Protein AF-A0A7K4YD44-F1 (afdb_monomer)

Organism: Bucorvus abyssinicus (NCBI:txid153643)

Structure (mmCIF, N/CA/C/O backbone):
data_AF-A0A7K4YD44-F1
#
_entry.id   AF-A0A7K4YD44-F1
#
loop_
_atom_site.group_PDB
_atom_site.id
_atom_site.type_symbol
_atom_site.label_atom_id
_atom_site.label_alt_id
_atom_site.label_comp_id
_atom_site.label_asym_id
_atom_site.label_entity_id
_atom_site.label_seq_id
_atom_site.pdbx_PDB_ins_code
_atom_site.Cartn_x
_atom_site.Cartn_y
_atom_site.Cartn_z
_atom_site.occupancy
_atom_site.B_iso_or_equiv
_atom_site.auth_seq_id
_atom_site.auth_comp_id
_atom_site.auth_asym_id
_atom_site.auth_atom_id
_atom_site.pdbx_PDB_model_num
ATOM 1 N N . MET A 1 1 ? 9.379 -1.903 3.115 1.00 75.81 1 MET A N 1
ATOM 2 C CA . MET A 1 1 ? 8.753 -0.794 2.365 1.00 75.81 1 MET A CA 1
ATOM 3 C C . MET A 1 1 ? 9.780 0.288 2.045 1.00 75.81 1 MET A C 1
ATOM 5 O O . MET A 1 1 ? 10.012 0.547 0.876 1.00 75.81 1 MET A O 1
ATOM 9 N N . GLU A 1 2 ? 10.488 0.814 3.050 1.00 78.75 2 GLU A N 1
ATOM 10 C CA . GLU A 1 2 ? 11.536 1.843 2.884 1.00 78.75 2 GLU A CA 1
ATOM 11 C C . GLU A 1 2 ? 12.629 1.476 1.873 1.00 78.75 2 GLU A C 1
ATOM 13 O O . GLU A 1 2 ? 12.929 2.268 0.991 1.00 78.75 2 GLU A O 1
ATOM 18 N N . GLN A 1 3 ? 13.153 0.248 1.920 1.00 84.88 3 GLN A N 1
ATOM 19 C CA . GLN A 1 3 ? 14.161 -0.217 0.956 1.00 84.88 3 GLN A CA 1
ATOM 20 C C . GLN A 1 3 ? 13.671 -0.163 -0.500 1.00 84.88 3 GLN A C 1
ATOM 22 O O . GLN A 1 3 ? 14.431 0.202 -1.393 1.00 84.88 3 GLN A O 1
ATOM 27 N N . TYR A 1 4 ? 12.396 -0.488 -0.736 1.00 82.88 4 TYR A N 1
ATOM 28 C CA . TYR A 1 4 ? 11.785 -0.404 -2.062 1.00 82.88 4 TYR A CA 1
ATOM 29 C C . TYR A 1 4 ? 11.634 1.055 -2.515 1.00 82.88 4 TYR A C 1
ATOM 31 O O . TYR A 1 4 ? 11.948 1.371 -3.663 1.00 82.88 4 TYR A O 1
ATOM 39 N N . PHE A 1 5 ? 11.244 1.963 -1.616 1.00 82.12 5 PHE A N 1
ATOM 40 C CA . PHE A 1 5 ? 11.187 3.393 -1.928 1.00 82.12 5 PHE A CA 1
ATOM 41 C C . PHE A 1 5 ? 12.562 3.975 -2.235 1.00 82.12 5 PHE A C 1
ATOM 43 O O . PHE A 1 5 ? 12.708 4.661 -3.241 1.00 82.12 5 PHE A O 1
ATOM 50 N N . SER A 1 6 ? 13.580 3.656 -1.432 1.00 87.19 6 SER A N 1
ATOM 51 C CA . SER A 1 6 ? 14.952 4.101 -1.684 1.00 87.19 6 SER A CA 1
ATOM 52 C C . SER A 1 6 ? 15.481 3.577 -3.020 1.00 87.19 6 SER A C 1
ATOM 54 O O . SER A 1 6 ? 16.088 4.335 -3.773 1.00 87.19 6 SER A O 1
ATOM 56 N N . ALA A 1 7 ? 15.215 2.310 -3.351 1.00 88.25 7 ALA A N 1
ATOM 57 C CA . ALA A 1 7 ? 15.608 1.727 -4.631 1.00 88.25 7 ALA A CA 1
ATOM 58 C C . ALA A 1 7 ? 14.882 2.385 -5.818 1.00 88.25 7 ALA A C 1
ATOM 60 O O . ALA A 1 7 ? 15.519 2.737 -6.808 1.00 88.25 7 ALA A O 1
ATOM 61 N N . THR A 1 8 ? 13.572 2.618 -5.702 1.00 86.00 8 THR A N 1
ATOM 62 C CA . THR A 1 8 ? 12.768 3.247 -6.764 1.00 86.00 8 THR A CA 1
ATOM 63 C C . THR A 1 8 ? 13.131 4.722 -6.945 1.00 86.00 8 THR A C 1
ATOM 65 O O . THR A 1 8 ? 13.241 5.200 -8.068 1.00 86.00 8 THR A O 1
ATOM 68 N N . GLN A 1 9 ? 13.386 5.450 -5.855 1.00 86.69 9 GLN A N 1
ATOM 69 C CA . GLN A 1 9 ? 13.860 6.834 -5.902 1.00 86.69 9 GLN A CA 1
ATOM 70 C C . GLN A 1 9 ? 15.245 6.933 -6.548 1.00 86.69 9 GLN A C 1
ATOM 72 O O . GLN A 1 9 ? 15.470 7.811 -7.377 1.00 86.69 9 GLN A O 1
ATOM 77 N N . LYS A 1 10 ? 16.164 6.026 -6.203 1.00 91.19 10 LYS A N 1
ATOM 78 C CA . LYS A 1 10 ? 17.483 5.958 -6.839 1.00 91.19 10 LYS A CA 1
ATOM 79 C C . LYS A 1 10 ? 17.361 5.663 -8.337 1.00 91.19 10 LYS A C 1
ATOM 81 O O . LYS A 1 10 ? 17.968 6.357 -9.143 1.00 91.19 10 LYS A O 1
ATOM 86 N N . MET A 1 11 ? 16.513 4.705 -8.711 1.00 92.06 11 MET A N 1
ATOM 87 C CA . MET A 1 11 ? 16.196 4.407 -10.111 1.00 92.06 11 MET A CA 1
ATOM 88 C C . MET A 1 11 ? 15.659 5.645 -10.848 1.00 92.06 11 MET A C 1
ATOM 90 O O . MET A 1 11 ? 16.109 5.940 -11.947 1.00 92.06 11 MET A O 1
ATOM 94 N N . GLU A 1 12 ? 14.729 6.401 -10.258 1.00 86.44 12 GLU A N 1
ATOM 95 C CA . GLU A 1 12 ? 14.196 7.637 -10.854 1.00 86.44 12 GLU A CA 1
ATOM 96 C C . GLU A 1 12 ? 15.260 8.732 -11.035 1.00 86.44 12 GLU A C 1
ATOM 98 O O . GLU A 1 12 ? 15.173 9.500 -11.989 1.00 86.44 12 GLU A O 1
ATOM 103 N N . GLN A 1 13 ? 16.249 8.808 -10.140 1.00 89.19 13 GLN A N 1
ATOM 104 C CA . GLN A 1 13 ? 17.356 9.769 -10.227 1.00 89.19 13 GLN A CA 1
ATOM 105 C C . GLN A 1 13 ? 18.404 9.373 -11.273 1.00 89.19 13 GLN A C 1
ATOM 107 O O . GLN A 1 13 ? 18.997 10.243 -11.905 1.00 89.19 13 GLN A O 1
ATOM 112 N N . GLU A 1 14 ? 18.649 8.076 -11.450 1.00 91.56 14 GLU A N 1
ATOM 113 C CA . GLU A 1 14 ? 19.629 7.567 -12.415 1.00 91.56 14 GLU A CA 1
ATOM 114 C C . GLU A 1 14 ? 19.051 7.492 -13.838 1.00 91.56 14 GLU A C 1
ATOM 116 O O . GLU A 1 14 ? 19.738 7.802 -14.815 1.00 91.56 14 GLU A O 1
ATOM 121 N N . VAL A 1 15 ? 17.771 7.134 -13.979 1.00 91.00 15 VAL A N 1
ATOM 122 C CA . VAL A 1 15 ? 17.086 7.022 -15.275 1.00 91.00 15 VAL A CA 1
ATOM 123 C C . VAL A 1 15 ? 16.577 8.396 -15.724 1.00 91.00 15 VAL A C 1
ATOM 125 O O . VAL A 1 15 ? 15.390 8.710 -15.659 1.00 91.00 15 VAL A O 1
ATOM 128 N N . MET A 1 16 ? 17.497 9.218 -16.229 1.00 88.88 16 MET A N 1
ATOM 129 C CA . MET A 1 16 ? 17.204 10.575 -16.716 1.00 88.88 16 MET A CA 1
ATOM 130 C C . MET A 1 16 ? 16.413 10.599 -18.035 1.00 88.88 16 MET A C 1
ATOM 132 O O . MET A 1 16 ? 15.698 11.559 -18.315 1.00 88.88 16 MET A O 1
ATOM 136 N N . PHE A 1 17 ? 16.516 9.539 -18.845 1.00 91.25 17 PHE A N 1
ATOM 137 C CA . PHE A 1 17 ? 15.827 9.413 -20.134 1.00 91.25 17 PHE A CA 1
ATOM 138 C C . PHE A 1 17 ? 15.184 8.024 -20.271 1.00 91.25 17 PHE A C 1
ATOM 140 O O . PHE A 1 17 ? 15.752 7.142 -20.919 1.00 91.25 17 PHE A O 1
ATOM 147 N N . PRO A 1 18 ? 13.988 7.809 -19.690 1.00 86.56 18 PRO A N 1
ATOM 148 C CA . PRO A 1 18 ? 13.324 6.503 -19.689 1.00 86.56 18 PRO A CA 1
ATOM 149 C C . PRO A 1 18 ? 13.058 5.935 -21.088 1.00 86.56 18 PRO A C 1
ATOM 151 O O . PRO A 1 18 ? 13.034 4.724 -21.264 1.00 86.56 18 PRO A O 1
ATOM 154 N N . SER A 1 19 ? 12.909 6.789 -22.105 1.00 87.69 19 SER A N 1
ATOM 155 C CA . SER A 1 19 ? 12.707 6.367 -23.496 1.00 87.69 19 SER A CA 1
ATOM 156 C C . SER A 1 19 ? 13.862 5.539 -24.063 1.00 87.69 19 SER A C 1
ATOM 158 O O . SER A 1 19 ? 13.645 4.787 -25.006 1.00 87.69 19 SER A O 1
ATOM 160 N N . LEU A 1 20 ? 15.072 5.657 -23.501 1.00 90.62 20 LEU A N 1
ATOM 161 C CA . LEU A 1 20 ? 16.229 4.848 -23.901 1.00 90.62 20 LEU A CA 1
ATOM 162 C C . LEU A 1 20 ? 16.103 3.382 -23.480 1.00 90.62 20 LEU A C 1
ATOM 164 O O . LEU A 1 20 ? 16.809 2.537 -24.015 1.00 90.62 20 LEU A O 1
ATOM 168 N N . LEU A 1 21 ? 15.215 3.082 -22.532 1.00 87.56 21 LEU A N 1
ATOM 169 C CA . LEU A 1 21 ? 14.946 1.722 -22.072 1.00 87.56 21 LEU A CA 1
ATOM 170 C C . LEU A 1 21 ? 13.975 0.974 -23.000 1.00 87.56 21 LEU A C 1
ATOM 172 O O . LEU A 1 21 ? 13.778 -0.229 -22.841 1.00 87.56 21 LEU A O 1
ATOM 176 N N . ARG A 1 22 ? 13.361 1.676 -23.963 1.00 86.31 22 ARG A N 1
ATOM 177 C CA . ARG A 1 22 ? 12.375 1.100 -24.877 1.00 86.31 22 ARG A CA 1
ATOM 178 C C . ARG A 1 22 ? 13.053 0.151 -25.861 1.00 86.31 22 ARG A C 1
ATOM 180 O O . ARG A 1 22 ? 14.012 0.533 -26.528 1.00 86.31 22 ARG A O 1
ATOM 187 N N . GLY A 1 23 ? 12.553 -1.077 -25.954 1.00 80.88 23 GLY A N 1
ATOM 188 C CA . GLY A 1 23 ? 13.166 -2.145 -26.749 1.00 80.88 23 GLY A CA 1
ATOM 189 C C . GLY A 1 23 ? 14.513 -2.661 -26.220 1.00 80.88 23 GLY A C 1
ATOM 190 O O . GLY A 1 23 ? 15.175 -3.429 -26.918 1.00 80.88 23 GLY A O 1
ATOM 191 N N . VAL A 1 24 ? 14.934 -2.257 -25.013 1.00 82.94 24 VAL A N 1
ATOM 192 C CA . VAL A 1 24 ? 16.093 -2.838 -24.320 1.00 82.94 24 VAL A CA 1
ATOM 193 C C . VAL A 1 24 ? 15.590 -3.948 -23.413 1.00 82.94 24 VAL A C 1
ATOM 195 O O . VAL A 1 24 ? 14.731 -3.712 -22.568 1.00 82.94 24 VAL A O 1
ATOM 198 N N . PHE A 1 25 ? 16.134 -5.149 -23.570 1.00 81.00 25 PH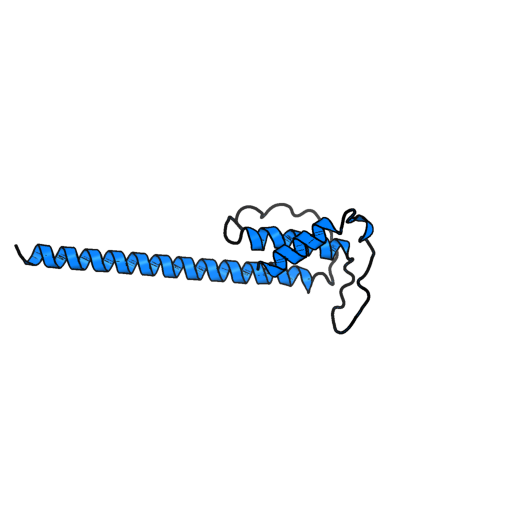E A N 1
ATOM 199 C CA . PHE A 1 25 ? 15.732 -6.313 -22.785 1.00 81.00 25 PHE A CA 1
ATOM 200 C C . PHE A 1 25 ? 16.753 -6.599 -21.680 1.00 81.00 25 PHE A C 1
ATOM 202 O O . PHE A 1 25 ? 17.953 -6.390 -21.892 1.00 81.00 25 PHE A O 1
ATOM 209 N N . PRO A 1 26 ? 16.309 -7.058 -20.497 1.00 73.69 26 PRO A N 1
ATOM 210 C CA . PRO A 1 26 ? 17.210 -7.383 -19.400 1.00 73.69 26 PRO A CA 1
ATOM 211 C C . PRO A 1 26 ? 18.219 -8.458 -19.822 1.00 73.69 26 PRO A C 1
ATOM 213 O O . PRO A 1 26 ? 17.859 -9.481 -20.409 1.00 73.69 26 PRO A O 1
ATOM 216 N N . GLN A 1 27 ? 19.498 -8.221 -19.520 1.00 63.81 27 GLN A N 1
ATOM 217 C CA . GLN A 1 27 ? 20.557 -9.196 -19.756 1.00 63.81 27 GLN A CA 1
ATOM 218 C C . GLN A 1 27 ? 20.323 -10.375 -18.806 1.00 63.81 27 GLN A C 1
ATOM 220 O O . GLN A 1 27 ? 20.348 -10.223 -17.589 1.00 63.81 27 GLN A O 1
ATOM 225 N N . GLN A 1 28 ? 19.978 -11.521 -19.383 1.00 60.00 28 GLN A N 1
ATOM 226 C CA . GLN A 1 28 ? 19.434 -12.676 -18.681 1.00 60.00 28 GLN A CA 1
ATOM 227 C C . GLN A 1 28 ? 20.490 -13.302 -17.750 1.00 60.00 28 GLN A C 1
ATOM 229 O O . GLN A 1 28 ? 21.300 -14.119 -18.180 1.0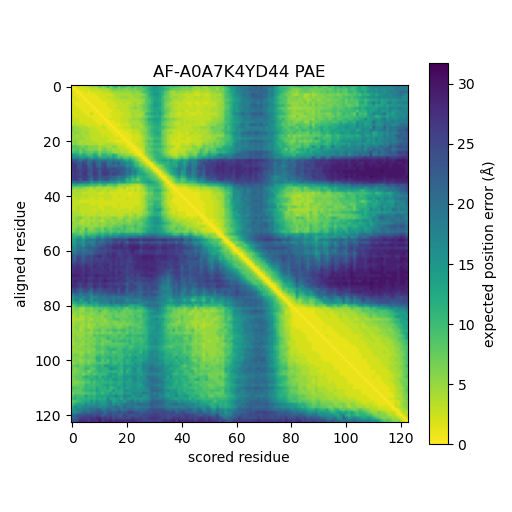0 60.00 28 GLN A O 1
ATOM 234 N N . GLU A 1 29 ? 20.485 -12.924 -16.472 1.00 45.41 29 GLU A N 1
ATOM 235 C CA . GLU A 1 29 ? 21.246 -13.591 -15.413 1.00 45.41 29 GLU A CA 1
ATOM 236 C C . GLU A 1 29 ? 20.282 -14.396 -14.533 1.00 45.41 29 GLU A C 1
ATOM 238 O O . GLU A 1 29 ? 19.620 -13.855 -13.655 1.00 45.41 29 GLU A O 1
ATOM 243 N N . GLY A 1 30 ? 20.208 -15.703 -14.807 1.00 45.66 30 GLY A N 1
ATOM 244 C CA . GLY A 1 30 ? 19.766 -16.720 -13.850 1.00 45.66 30 GLY A CA 1
ATOM 245 C C . GLY A 1 30 ? 18.263 -16.814 -13.565 1.00 45.66 30 GLY A C 1
ATOM 246 O O . GLY A 1 30 ? 17.749 -16.156 -12.674 1.00 45.66 30 GLY A O 1
ATOM 247 N N . GLU A 1 31 ? 17.630 -17.778 -14.239 1.00 39.50 31 GLU A N 1
ATOM 248 C CA . GLU A 1 31 ? 16.401 -18.483 -13.834 1.00 39.50 31 GLU A CA 1
ATOM 249 C C . GLU A 1 31 ? 15.048 -17.747 -13.973 1.00 39.50 31 GLU A C 1
ATOM 251 O O . GLU A 1 31 ? 14.624 -16.938 -13.158 1.00 39.50 31 GLU A O 1
ATOM 256 N N . ALA A 1 32 ? 14.328 -18.176 -15.018 1.00 47.72 32 ALA A N 1
ATOM 257 C CA . ALA A 1 32 ? 12.873 -18.155 -15.180 1.00 47.72 32 ALA A CA 1
ATOM 258 C C . ALA A 1 32 ? 12.152 -16.803 -15.022 1.00 47.72 32 ALA A C 1
ATOM 260 O O . ALA A 1 32 ? 11.359 -16.601 -14.108 1.00 47.72 32 ALA A O 1
ATOM 261 N N . ALA A 1 33 ? 12.281 -15.943 -16.030 1.00 43.94 33 ALA A N 1
ATOM 262 C CA . ALA A 1 33 ? 11.181 -15.064 -16.416 1.00 43.94 33 ALA A CA 1
ATOM 263 C C . ALA A 1 33 ? 11.210 -14.884 -17.935 1.00 43.94 33 ALA A C 1
ATOM 265 O O . ALA A 1 33 ? 11.924 -14.038 -18.468 1.00 43.94 33 ALA A O 1
ATOM 266 N N . GLY A 1 34 ? 10.475 -15.749 -18.639 1.00 43.22 34 GLY A N 1
ATOM 267 C CA . GLY A 1 34 ? 10.067 -15.478 -20.012 1.00 43.22 34 GLY A CA 1
ATOM 268 C C . GLY A 1 34 ? 9.178 -14.246 -19.980 1.00 43.22 34 GLY A C 1
ATOM 269 O O . GLY A 1 34 ? 8.026 -14.348 -19.595 1.00 43.22 34 GLY A O 1
ATOM 270 N N . GLY A 1 35 ? 9.775 -13.093 -20.247 1.00 51.19 35 GLY A N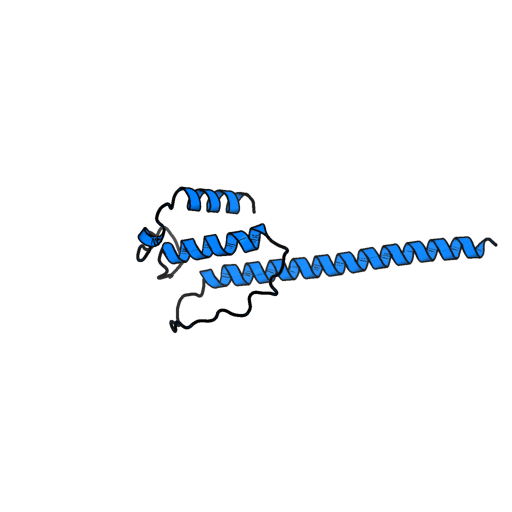 1
ATOM 271 C CA . GLY A 1 35 ? 9.097 -11.813 -20.282 1.00 51.19 35 GLY A CA 1
ATOM 272 C C . GLY A 1 35 ? 9.753 -10.993 -21.367 1.00 51.19 35 GLY A C 1
ATOM 273 O O . GLY A 1 35 ? 10.841 -10.454 -21.173 1.00 51.19 35 GLY A O 1
ATOM 274 N N . HIS A 1 36 ? 9.103 -10.908 -22.522 1.00 56.69 36 HIS A N 1
ATOM 275 C CA . HIS A 1 36 ? 9.503 -10.034 -23.628 1.00 56.69 36 HIS A CA 1
ATOM 276 C C . HIS A 1 36 ? 9.253 -8.542 -23.314 1.00 56.69 36 HIS A C 1
ATOM 278 O O . HIS A 1 36 ? 9.125 -7.730 -24.225 1.00 56.69 36 HIS A O 1
ATOM 284 N N . THR A 1 37 ? 9.158 -8.174 -22.034 1.00 67.25 37 THR A N 1
ATOM 285 C CA . THR A 1 37 ? 8.920 -6.807 -21.576 1.00 67.25 37 THR A CA 1
ATOM 286 C C . THR A 1 37 ? 10.220 -6.028 -21.611 1.00 67.25 37 THR A C 1
ATOM 288 O O . THR A 1 37 ? 11.234 -6.460 -21.047 1.00 67.25 37 THR A O 1
ATOM 291 N N . ASP A 1 38 ? 10.196 -4.873 -22.261 1.00 83.69 38 ASP A N 1
ATOM 292 C CA . ASP A 1 38 ? 11.364 -4.010 -22.278 1.00 83.69 38 ASP A CA 1
ATOM 293 C C . ASP A 1 38 ? 11.590 -3.348 -20.904 1.00 83.69 38 ASP A C 1
ATOM 295 O O . ASP A 1 38 ? 10.729 -3.310 -20.016 1.00 83.69 38 ASP A O 1
ATOM 299 N N . LEU A 1 39 ? 12.798 -2.831 -20.694 1.00 86.25 39 LEU A N 1
ATOM 300 C CA . LEU A 1 39 ? 13.156 -2.161 -19.447 1.00 86.25 39 LEU A CA 1
ATOM 301 C C . LEU A 1 39 ? 12.301 -0.907 -19.195 1.00 86.25 39 LEU A C 1
ATOM 303 O O . LEU A 1 39 ? 12.196 -0.468 -18.049 1.00 86.25 39 LEU A O 1
ATOM 307 N N . TYR A 1 40 ? 11.680 -0.332 -20.228 1.00 85.88 40 TYR A N 1
ATOM 308 C CA . TYR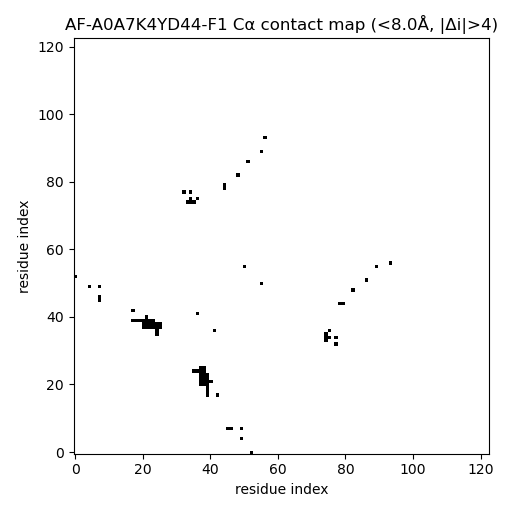 A 1 40 ? 10.793 0.820 -20.095 1.00 85.88 40 TYR A CA 1
ATOM 309 C C . TYR A 1 40 ? 9.437 0.433 -19.487 1.00 85.88 40 TYR A C 1
ATOM 311 O O . TYR A 1 40 ? 8.943 1.132 -18.600 1.00 85.88 40 TYR A O 1
ATOM 319 N N . GLU A 1 41 ? 8.850 -0.686 -19.899 1.00 84.88 41 GLU A N 1
ATOM 320 C CA . GLU A 1 41 ? 7.641 -1.261 -19.301 1.00 84.88 41 GLU A CA 1
ATOM 321 C C . GLU A 1 41 ? 7.886 -1.664 -17.846 1.00 84.88 41 GLU A C 1
ATOM 323 O O . GLU A 1 41 ? 7.116 -1.297 -16.953 1.00 84.88 41 GLU A O 1
ATOM 328 N N . ARG A 1 42 ? 9.024 -2.315 -17.576 1.00 84.38 42 ARG A N 1
ATOM 329 C CA . ARG A 1 42 ? 9.445 -2.665 -16.213 1.00 84.38 42 ARG A CA 1
ATOM 330 C C . ARG A 1 42 ? 9.628 -1.423 -15.332 1.00 84.38 42 ARG A C 1
ATOM 332 O O . ARG A 1 42 ? 9.184 -1.403 -14.184 1.00 84.38 42 ARG A O 1
ATOM 339 N N . TYR A 1 43 ? 10.255 -0.374 -15.868 1.00 86.94 43 TYR A N 1
ATOM 340 C CA . TYR A 1 43 ? 10.421 0.914 -15.190 1.00 86.94 43 TYR A CA 1
ATOM 341 C C . TYR A 1 43 ? 9.067 1.559 -14.859 1.00 86.94 43 TYR A C 1
ATOM 343 O O . TYR A 1 43 ? 8.869 2.042 -13.742 1.00 86.94 43 TYR A O 1
ATOM 351 N N . GLN A 1 44 ? 8.116 1.543 -15.799 1.00 85.88 44 GLN A N 1
ATOM 352 C CA . GLN A 1 44 ? 6.773 2.084 -15.581 1.00 85.88 44 GLN A CA 1
ATOM 353 C C . GLN A 1 44 ? 6.015 1.334 -14.487 1.00 85.88 44 GLN A C 1
ATOM 355 O O . GLN A 1 44 ? 5.424 1.981 -13.626 1.00 85.88 44 GLN A O 1
ATOM 360 N N . LEU A 1 45 ? 6.077 0.001 -14.468 1.00 84.50 45 LEU A N 1
ATOM 361 C CA . LEU A 1 45 ? 5.449 -0.814 -13.427 1.00 84.50 45 LEU A CA 1
ATOM 362 C C . LEU A 1 45 ? 6.000 -0.477 -12.037 1.00 84.50 45 LEU A C 1
ATOM 364 O O . LEU A 1 45 ? 5.245 -0.177 -11.113 1.00 84.50 45 LEU A O 1
ATOM 368 N N . LEU A 1 46 ? 7.329 -0.480 -11.888 1.00 86.31 46 LEU A N 1
ATOM 369 C CA . LEU A 1 46 ? 7.978 -0.158 -10.615 1.00 86.31 46 LEU A CA 1
ATOM 370 C C . LEU A 1 46 ? 7.616 1.252 -10.142 1.00 86.31 46 LEU A C 1
ATOM 372 O O . LEU A 1 46 ? 7.448 1.476 -8.946 1.00 86.31 46 LEU A O 1
ATOM 376 N N . LYS A 1 47 ? 7.444 2.190 -11.073 1.00 83.88 47 LYS A N 1
ATOM 377 C CA . LYS A 1 47 ? 7.003 3.551 -10.774 1.00 83.88 47 LYS A CA 1
ATOM 378 C C . LYS A 1 47 ? 5.513 3.640 -10.422 1.00 83.88 47 LYS A C 1
ATOM 380 O O . LYS A 1 47 ? 5.155 4.445 -9.570 1.00 83.88 47 LYS A O 1
ATOM 385 N N . ALA A 1 48 ? 4.652 2.830 -11.035 1.00 80.38 48 ALA A N 1
ATOM 386 C CA . ALA A 1 48 ? 3.213 2.788 -10.757 1.00 80.38 48 ALA A CA 1
ATOM 387 C C . ALA A 1 48 ? 2.893 2.148 -9.395 1.00 80.38 48 ALA A C 1
ATOM 389 O O . ALA A 1 48 ? 1.982 2.590 -8.696 1.00 80.38 48 ALA A O 1
ATOM 390 N N . ILE A 1 49 ? 3.698 1.172 -8.965 1.00 80.50 49 ILE A N 1
ATOM 391 C CA . ILE A 1 49 ? 3.561 0.527 -7.652 1.00 80.50 49 ILE A CA 1
ATOM 392 C C . ILE A 1 49 ? 3.987 1.474 -6.517 1.00 80.50 49 ILE A C 1
ATOM 394 O O . ILE A 1 49 ? 3.400 1.440 -5.434 1.00 80.50 49 ILE A O 1
ATOM 398 N N . LYS A 1 50 ? 4.948 2.378 -6.753 1.00 78.31 50 LYS A N 1
ATOM 399 C CA . LYS A 1 50 ? 5.425 3.351 -5.756 1.00 78.31 50 LYS A CA 1
ATOM 400 C C . LYS A 1 50 ? 4.288 4.099 -5.042 1.00 78.31 50 LYS A C 1
ATOM 402 O O . LYS A 1 50 ? 4.202 3.939 -3.828 1.00 78.31 50 LYS A O 1
ATOM 407 N N . PRO A 1 51 ? 3.375 4.828 -5.719 1.00 71.00 51 PRO A N 1
ATOM 408 C CA . PRO A 1 51 ? 2.274 5.524 -5.056 1.00 71.00 51 PRO A CA 1
ATOM 409 C C . PRO A 1 51 ? 1.264 4.581 -4.392 1.00 71.00 51 PRO A C 1
ATOM 411 O O . PRO A 1 51 ? 0.664 4.974 -3.396 1.00 71.00 51 PRO A O 1
ATOM 414 N N . MET A 1 52 ? 1.075 3.355 -4.890 1.00 70.06 52 MET A N 1
ATOM 415 C CA . MET A 1 52 ? 0.205 2.357 -4.253 1.00 70.06 52 MET A CA 1
ATOM 416 C C . MET A 1 52 ? 0.758 1.943 -2.883 1.00 70.06 52 MET A C 1
ATOM 418 O O . MET A 1 52 ? 0.023 1.879 -1.898 1.00 70.06 52 MET A O 1
ATOM 422 N N . VAL A 1 53 ? 2.072 1.736 -2.809 1.00 69.25 53 VAL A N 1
ATOM 423 C CA . VAL A 1 53 ? 2.787 1.381 -1.579 1.00 69.25 53 VAL A CA 1
ATOM 424 C C . VAL A 1 53 ? 2.922 2.596 -0.647 1.00 69.25 53 VAL A C 1
ATOM 426 O O . VAL A 1 53 ? 2.723 2.458 0.555 1.00 69.25 53 VAL A O 1
ATOM 429 N N . GLU A 1 54 ? 3.245 3.782 -1.183 1.00 67.19 54 GLU A N 1
ATOM 430 C CA . GLU A 1 54 ? 3.434 5.040 -0.428 1.00 67.19 54 GLU A CA 1
ATOM 431 C C . GLU A 1 54 ? 2.130 5.507 0.202 1.00 67.19 54 GLU A C 1
ATOM 433 O O . GLU A 1 54 ? 2.099 5.914 1.363 1.00 67.19 54 GLU A O 1
ATOM 438 N N . LYS A 1 55 ? 1.043 5.463 -0.573 1.00 61.69 55 LYS A N 1
ATOM 439 C CA . LYS A 1 55 ? -0.248 5.938 -0.094 1.00 61.69 55 LYS A CA 1
ATOM 440 C C . LYS A 1 55 ? -0.944 4.917 0.769 1.00 61.69 55 LYS A C 1
ATOM 442 O O . LYS A 1 55 ? -1.708 5.363 1.611 1.00 61.69 55 LYS A O 1
ATOM 447 N N . GLY A 1 56 ? -0.734 3.616 0.547 1.00 60.44 56 GLY A N 1
ATOM 448 C CA . GLY A 1 56 ? -1.206 2.478 1.344 1.00 60.44 56 GLY A CA 1
ATOM 449 C C . GLY A 1 56 ? -2.682 2.425 1.779 1.00 60.44 56 GLY A C 1
ATOM 450 O O . GLY A 1 56 ? -3.068 1.440 2.389 1.00 60.44 56 GLY A O 1
ATOM 451 N N . LEU A 1 57 ? -3.486 3.473 1.600 1.00 52.06 57 LEU A N 1
ATOM 452 C CA . LEU A 1 57 ? -4.550 3.816 2.552 1.00 52.06 57 LEU A CA 1
ATOM 453 C C . LEU A 1 57 ? -5.516 4.911 2.041 1.00 52.06 57 LEU A C 1
ATOM 455 O O . LEU A 1 57 ? -6.467 5.237 2.747 1.00 52.06 57 LEU A O 1
ATOM 459 N N . ALA A 1 58 ? -5.319 5.505 0.857 1.00 47.34 58 ALA A N 1
ATOM 460 C CA . ALA A 1 58 ? -6.168 6.596 0.361 1.00 47.34 58 ALA A CA 1
ATOM 461 C C . ALA A 1 58 ? -6.733 6.282 -1.033 1.00 47.34 58 ALA A C 1
ATOM 463 O O . ALA A 1 58 ? -6.133 6.618 -2.048 1.00 47.34 58 ALA A O 1
ATOM 464 N N . SER A 1 59 ? -7.906 5.649 -1.059 1.00 45.97 59 SER A N 1
ATOM 465 C CA . SER A 1 59 ? -8.782 5.515 -2.232 1.00 45.97 59 SER A CA 1
ATOM 466 C C . SER A 1 59 ? -8.241 4.713 -3.423 1.00 45.97 59 SER A C 1
ATOM 468 O O . SER A 1 59 ? -7.976 5.259 -4.489 1.00 45.97 59 SER A O 1
ATOM 470 N N . VAL A 1 60 ? -8.276 3.381 -3.314 1.00 47.25 60 VAL A N 1
ATOM 471 C CA . VAL A 1 60 ? -8.474 2.492 -4.482 1.00 47.25 60 VAL A CA 1
ATOM 472 C C . VAL A 1 60 ? -9.979 2.414 -4.801 1.00 47.25 60 VAL A C 1
ATOM 474 O O . VAL A 1 60 ? -10.565 1.345 -4.879 1.00 47.25 60 VAL A O 1
ATOM 477 N N . ASN A 1 61 ? -10.657 3.561 -4.886 1.00 44.56 61 ASN A N 1
ATOM 478 C CA . ASN A 1 61 ? -12.084 3.616 -5.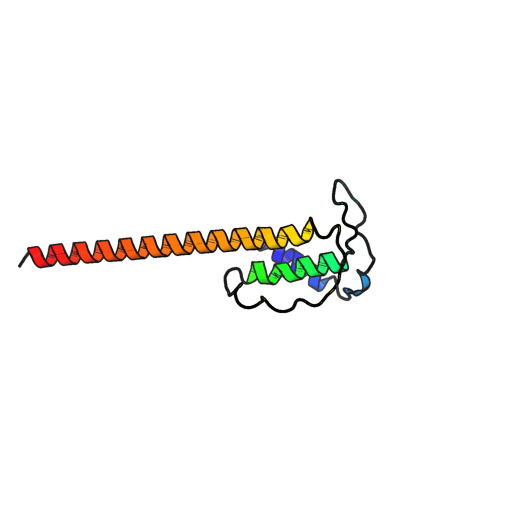235 1.00 44.56 61 ASN A CA 1
ATOM 479 C C . ASN A 1 61 ? -12.388 4.600 -6.375 1.00 44.56 61 ASN A C 1
ATOM 481 O O . ASN A 1 61 ? -13.546 4.742 -6.740 1.00 44.56 61 ASN A O 1
ATOM 485 N N . ASP A 1 62 ? -11.382 5.273 -6.947 1.00 41.91 62 ASP A N 1
ATOM 486 C CA . ASP A 1 62 ? -11.619 6.377 -7.897 1.00 41.91 62 ASP A CA 1
ATOM 487 C C . ASP A 1 62 ? -10.882 6.244 -9.239 1.00 41.91 62 ASP A C 1
ATOM 489 O O . ASP A 1 62 ? -10.796 7.194 -10.008 1.00 41.91 62 ASP A O 1
ATOM 493 N N . GLN A 1 63 ? -10.323 5.072 -9.549 1.00 44.03 63 GLN A N 1
ATOM 494 C CA . GLN A 1 63 ? -9.652 4.845 -10.837 1.00 44.03 63 GLN A CA 1
ATOM 495 C C . GLN A 1 63 ? -10.127 3.561 -11.518 1.00 44.03 63 GLN A C 1
ATOM 497 O O . GLN A 1 63 ? -9.340 2.785 -12.043 1.00 44.03 63 GLN A O 1
ATOM 502 N N . SER A 1 64 ? -11.443 3.344 -11.552 1.00 43.69 64 SER A N 1
ATOM 503 C CA . SER A 1 64 ? -12.045 2.572 -12.639 1.00 43.69 64 SER A CA 1
ATOM 504 C C . SER A 1 64 ? -12.547 3.564 -13.685 1.00 43.69 64 SER A C 1
ATOM 506 O O . SER A 1 64 ? -13.676 4.019 -13.565 1.00 43.69 64 SER A O 1
ATOM 508 N N . GLN A 1 65 ? -11.700 3.965 -14.640 1.00 46.16 65 GLN A N 1
ATOM 509 C CA . GLN A 1 65 ? -12.073 4.495 -15.969 1.00 46.16 65 GLN A CA 1
ATOM 510 C C . GLN A 1 65 ? -10.871 5.192 -16.623 1.00 46.16 65 GLN A C 1
ATOM 512 O O . GLN A 1 65 ? -10.820 6.409 -16.691 1.00 46.16 65 GLN A O 1
ATOM 517 N N . THR A 1 66 ? -9.931 4.419 -17.161 1.00 35.88 66 THR A N 1
ATOM 518 C CA . THR A 1 66 ? -9.263 4.759 -18.433 1.00 35.88 66 THR A CA 1
ATOM 519 C C . THR A 1 66 ? -8.752 3.466 -19.058 1.00 35.88 66 THR A C 1
ATOM 521 O O . THR A 1 66 ? -7.556 3.194 -19.097 1.00 35.88 66 THR A O 1
ATOM 524 N N . SER A 1 67 ? -9.686 2.635 -19.518 1.00 45.34 67 SER A N 1
ATOM 525 C CA . SER A 1 67 ? -9.404 1.677 -20.583 1.00 45.34 67 SER A CA 1
ATOM 526 C C . SER A 1 67 ? -9.303 2.457 -21.891 1.00 45.34 67 SER A C 1
ATOM 528 O O . SER A 1 67 ? -10.250 3.142 -22.271 1.00 45.34 67 SER A O 1
ATOM 530 N N . ALA A 1 68 ? -8.165 2.352 -22.567 1.00 37.69 68 ALA A N 1
ATOM 531 C CA . ALA A 1 68 ? -8.058 2.618 -23.993 1.00 37.69 68 ALA A CA 1
ATOM 532 C C . ALA A 1 68 ? -7.078 1.600 -24.596 1.00 37.69 68 ALA A C 1
ATOM 534 O O . ALA A 1 68 ? -5.867 1.789 -24.551 1.00 37.69 68 ALA A O 1
ATOM 535 N N . GLU A 1 69 ? -7.663 0.495 -25.065 1.00 45.31 69 GLU A N 1
ATOM 536 C CA . GLU A 1 69 ? -7.345 -0.206 -26.317 1.00 45.31 69 GLU A CA 1
ATOM 537 C C . GLU A 1 69 ? -5.853 -0.458 -26.635 1.00 45.31 69 GLU A C 1
ATOM 539 O O . GLU A 1 69 ? -5.189 0.364 -27.265 1.00 45.31 69 GLU A O 1
ATOM 544 N N . ALA A 1 70 ? -5.359 -1.655 -26.301 1.00 36.09 70 ALA A N 1
ATOM 545 C CA . ALA A 1 70 ? -4.335 -2.346 -27.087 1.00 36.09 70 ALA A CA 1
ATOM 546 C C . ALA A 1 70 ? -4.428 -3.857 -26.827 1.00 36.09 70 ALA A C 1
ATOM 548 O O . ALA A 1 70 ? -4.062 -4.356 -25.764 1.00 36.09 70 ALA A O 1
ATOM 549 N N . ASP A 1 71 ? -4.987 -4.537 -27.818 1.00 41.53 71 ASP A N 1
ATOM 550 C CA . ASP A 1 71 ? -5.079 -5.980 -27.982 1.00 41.53 71 ASP A CA 1
ATOM 551 C C . ASP A 1 71 ? -3.666 -6.564 -28.179 1.00 41.53 71 ASP A C 1
ATOM 553 O O . ASP A 1 71 ? -3.082 -6.441 -29.254 1.00 41.53 71 ASP A O 1
ATOM 557 N N . THR A 1 72 ? -3.090 -7.135 -27.120 1.00 35.19 72 THR A N 1
ATOM 558 C CA . THR A 1 72 ? -1.960 -8.075 -27.185 1.00 35.19 72 THR A CA 1
ATOM 559 C C . THR A 1 72 ? -2.050 -9.030 -26.001 1.00 35.19 72 THR A C 1
ATOM 561 O O . THR A 1 72 ? -1.507 -8.811 -24.918 1.00 35.19 72 THR A O 1
ATOM 564 N N . ASP A 1 73 ? -2.809 -10.092 -26.239 1.00 44.88 73 ASP A N 1
ATOM 565 C CA . ASP A 1 73 ? -2.826 -11.318 -25.458 1.00 44.88 73 ASP A CA 1
ATOM 566 C C . ASP A 1 73 ? -1.458 -12.027 -25.532 1.00 44.88 73 ASP A C 1
ATOM 568 O O . ASP A 1 73 ? -0.784 -11.998 -26.562 1.00 44.88 73 ASP A O 1
ATOM 572 N N . LEU A 1 74 ? -1.115 -12.718 -24.443 1.00 43.00 74 LEU A N 1
ATOM 573 C CA . LEU A 1 74 ? 0.137 -13.421 -24.127 1.00 43.00 74 LEU A CA 1
ATOM 574 C C . LEU A 1 74 ? 1.287 -12.561 -23.559 1.00 43.00 74 LEU A C 1
ATOM 576 O O . LEU A 1 74 ? 1.951 -11.800 -24.249 1.00 43.00 74 LEU A O 1
ATOM 580 N N . ASP A 1 75 ? 1.590 -12.846 -22.287 1.00 44.38 75 ASP A N 1
ATOM 581 C CA . ASP A 1 75 ? 2.859 -12.582 -21.583 1.00 44.38 75 ASP A CA 1
ATOM 582 C C . ASP A 1 75 ? 2.989 -11.304 -20.732 1.00 44.38 75 ASP A C 1
ATOM 584 O O . ASP A 1 75 ? 4.068 -10.932 -20.284 1.00 44.38 75 ASP A O 1
ATOM 588 N N . LYS A 1 76 ? 1.864 -10.687 -20.358 1.00 47.09 76 LYS A N 1
ATOM 589 C CA . LYS A 1 76 ? 1.811 -9.655 -19.298 1.00 47.09 76 LYS A CA 1
ATOM 590 C C . LYS A 1 76 ? 1.650 -10.240 -17.875 1.00 47.09 76 LYS A C 1
ATOM 592 O O . LYS A 1 76 ? 1.396 -9.525 -16.908 1.00 47.09 76 LYS A O 1
ATOM 597 N N . GLY A 1 77 ? 1.747 -11.566 -17.740 1.00 45.31 77 GLY A N 1
ATOM 598 C CA . GLY A 1 77 ? 1.193 -12.330 -16.612 1.00 45.31 77 GLY A CA 1
ATOM 599 C C . GLY A 1 77 ? 2.027 -12.380 -15.327 1.00 45.31 77 GLY A C 1
ATOM 600 O O . GLY A 1 77 ? 1.468 -12.638 -14.265 1.00 45.31 77 GLY A O 1
ATOM 601 N N . ALA A 1 78 ? 3.340 -12.141 -15.373 1.00 49.09 78 ALA A N 1
ATOM 602 C CA . ALA A 1 78 ? 4.174 -12.207 -14.165 1.00 49.09 78 ALA A CA 1
ATOM 603 C C . ALA A 1 78 ? 4.187 -10.881 -13.388 1.00 49.09 78 ALA A C 1
ATOM 605 O O . ALA A 1 78 ? 4.129 -10.870 -12.159 1.00 49.09 78 ALA A O 1
ATOM 606 N N . ASP A 1 79 ? 4.213 -9.770 -14.120 1.00 54.00 79 ASP A N 1
ATOM 607 C CA . ASP A 1 79 ? 4.457 -8.436 -13.584 1.00 54.00 79 ASP A CA 1
ATOM 608 C C . ASP A 1 79 ? 3.163 -7.681 -13.242 1.00 54.00 79 ASP A C 1
ATOM 610 O O . ASP A 1 79 ? 3.073 -7.096 -12.163 1.00 54.00 79 ASP A O 1
ATOM 614 N N . SER A 1 80 ? 2.110 -7.780 -14.067 1.00 59.00 80 SER A N 1
ATOM 615 C CA . SER A 1 80 ? 0.775 -7.275 -13.692 1.00 59.00 80 SER A CA 1
ATOM 616 C C . SER A 1 80 ? 0.180 -8.030 -12.495 1.00 59.00 80 SER A C 1
ATOM 618 O O . SER A 1 80 ? -0.506 -7.442 -11.662 1.00 59.00 80 SER A O 1
ATOM 620 N N . ASN A 1 81 ? 0.538 -9.304 -12.320 1.00 71.19 81 ASN A N 1
ATOM 621 C CA . ASN A 1 81 ? 0.151 -10.100 -11.154 1.00 71.19 81 ASN A CA 1
ATOM 622 C C . ASN A 1 81 ? 0.749 -9.556 -9.840 1.00 71.19 81 ASN A C 1
ATOM 624 O O . ASN A 1 81 ? 0.156 -9.709 -8.775 1.00 71.19 81 ASN A O 1
ATOM 628 N N . LEU A 1 82 ? 1.910 -8.889 -9.868 1.00 75.31 82 LEU A N 1
ATOM 62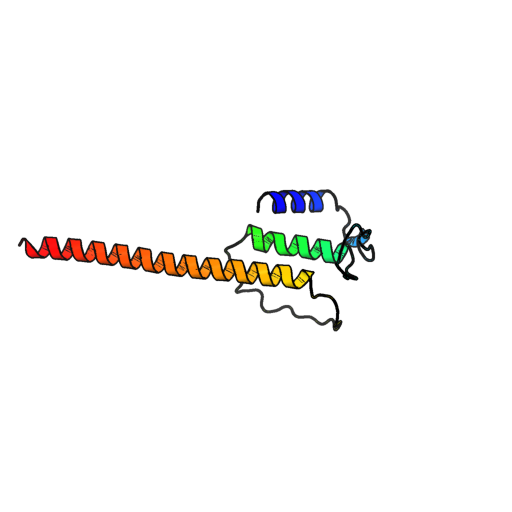9 C CA . LEU A 1 82 ? 2.494 -8.311 -8.651 1.00 75.31 82 LEU A CA 1
ATOM 630 C C . LEU A 1 82 ? 1.662 -7.144 -8.111 1.00 75.31 82 LEU A C 1
ATOM 632 O O . LEU A 1 82 ? 1.443 -7.066 -6.900 1.00 75.31 82 LEU A O 1
ATOM 636 N N . GLU A 1 83 ? 1.178 -6.274 -8.994 1.00 74.81 83 GLU A N 1
ATOM 637 C CA . GLU A 1 83 ? 0.308 -5.153 -8.634 1.00 74.81 83 GLU A CA 1
ATOM 638 C C . GLU A 1 83 ? -1.037 -5.645 -8.079 1.00 74.81 83 GLU A C 1
ATOM 640 O O . GLU A 1 83 ?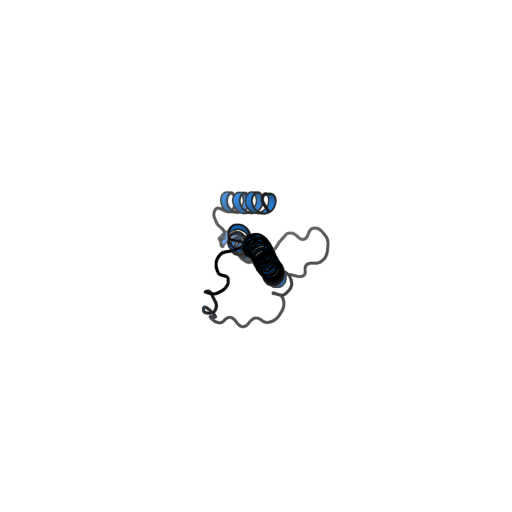 -1.469 -5.210 -7.007 1.00 74.81 83 GLU A O 1
ATOM 645 N N . GLU A 1 84 ? -1.664 -6.615 -8.749 1.00 79.19 84 GLU A N 1
ATOM 646 C CA . GLU A 1 84 ? -2.924 -7.220 -8.302 1.00 79.19 84 GLU A CA 1
ATOM 647 C C . GLU A 1 84 ? -2.777 -7.921 -6.946 1.00 79.19 84 GLU A C 1
ATOM 649 O O . GLU A 1 84 ? -3.599 -7.728 -6.044 1.00 79.19 84 GLU A O 1
ATOM 654 N N . ARG A 1 85 ? -1.697 -8.690 -6.748 1.00 83.31 85 ARG A N 1
ATOM 655 C CA . ARG A 1 85 ? -1.415 -9.364 -5.470 1.00 83.31 85 ARG A C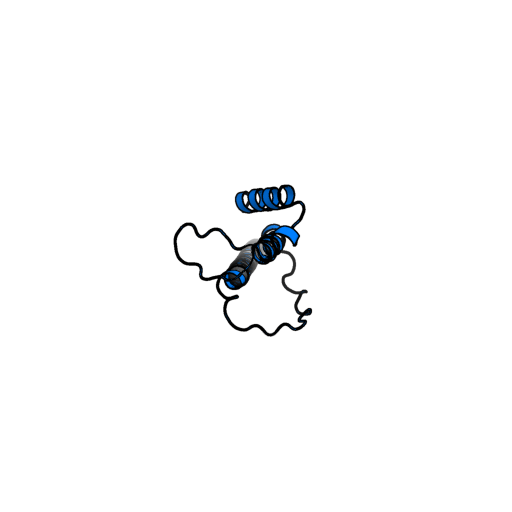A 1
ATOM 656 C C . ARG A 1 85 ? -1.188 -8.374 -4.342 1.00 83.31 85 ARG A C 1
ATOM 658 O O . ARG A 1 85 ? -1.722 -8.567 -3.248 1.00 83.31 85 ARG A O 1
ATOM 665 N N . LEU A 1 86 ? -0.404 -7.325 -4.586 1.00 80.75 86 LEU A N 1
ATOM 666 C CA . LEU A 1 86 ? -0.170 -6.282 -3.593 1.00 80.75 86 LEU A CA 1
ATOM 667 C C . LEU A 1 86 ? -1.489 -5.597 -3.219 1.00 80.75 86 LEU A C 1
ATOM 669 O O . LEU A 1 86 ? -1.796 -5.481 -2.033 1.00 80.75 86 LEU A O 1
ATOM 673 N N . SER A 1 87 ? -2.294 -5.233 -4.218 1.00 80.31 87 SER A N 1
ATOM 674 C CA . SER A 1 87 ? -3.614 -4.624 -4.027 1.00 80.31 87 SER A CA 1
ATOM 675 C C . SER A 1 87 ? -4.528 -5.512 -3.182 1.00 80.31 87 SER A C 1
ATOM 677 O O . SER A 1 87 ? -5.129 -5.055 -2.210 1.00 80.31 87 SER A O 1
ATOM 679 N N . HIS A 1 88 ? -4.585 -6.808 -3.494 1.00 86.12 88 HIS A N 1
ATOM 680 C CA . HIS A 1 88 ? -5.385 -7.775 -2.750 1.00 86.12 88 HIS A CA 1
ATOM 681 C C . HIS A 1 88 ? -4.942 -7.895 -1.283 1.00 86.12 88 HIS A C 1
ATOM 683 O O . HIS A 1 88 ? -5.777 -7.898 -0.376 1.00 86.12 88 HIS A O 1
ATOM 689 N N . HIS A 1 89 ? -3.634 -7.958 -1.019 1.00 87.75 89 HIS A N 1
ATOM 690 C CA . HIS A 1 89 ? -3.116 -8.034 0.348 1.00 87.75 89 HIS A CA 1
ATOM 691 C C . HIS A 1 89 ? -3.379 -6.760 1.156 1.00 87.75 89 HIS A C 1
ATOM 693 O O . HIS A 1 89 ? -3.764 -6.854 2.323 1.00 87.75 89 HIS A O 1
ATOM 699 N N . VAL A 1 90 ? -3.213 -5.584 0.548 1.00 83.44 90 VAL A N 1
ATOM 700 C CA . VAL A 1 90 ? -3.488 -4.296 1.203 1.00 83.44 90 VAL A CA 1
ATOM 701 C C . VAL A 1 90 ? -4.975 -4.166 1.533 1.00 83.44 90 VAL A C 1
ATOM 703 O O . VAL A 1 90 ? -5.320 -3.848 2.672 1.00 83.44 90 VAL A O 1
ATOM 706 N N . ASN A 1 91 ? -5.858 -4.510 0.593 1.00 83.56 91 ASN A N 1
ATOM 707 C CA . ASN A 1 91 ? -7.304 -4.503 0.821 1.00 83.56 91 ASN A CA 1
ATOM 708 C C . ASN A 1 91 ? -7.712 -5.480 1.933 1.00 83.56 91 ASN A C 1
ATOM 710 O O . ASN A 1 91 ? -8.485 -5.126 2.826 1.00 83.56 91 ASN A O 1
ATOM 714 N N . GLY A 1 92 ? -7.153 -6.695 1.928 1.00 88.94 92 GLY A N 1
ATOM 715 C CA . GLY A 1 92 ? -7.384 -7.678 2.986 1.00 88.94 92 GLY A CA 1
ATOM 716 C C . GLY A 1 92 ? -6.952 -7.167 4.364 1.00 88.94 92 GLY A C 1
ATOM 717 O O . GLY A 1 92 ? -7.700 -7.287 5.335 1.00 88.94 92 GLY A O 1
ATOM 718 N N . LEU A 1 93 ? -5.783 -6.527 4.451 1.00 89.62 93 LEU A N 1
ATOM 719 C CA . LEU A 1 93 ? -5.304 -5.917 5.691 1.00 89.62 93 LEU A CA 1
ATOM 720 C C . LEU A 1 93 ? -6.222 -4.776 6.159 1.00 89.62 93 LEU A C 1
ATOM 722 O O . LEU A 1 93 ? -6.558 -4.712 7.342 1.00 89.62 93 LEU A O 1
ATOM 726 N N . GLN A 1 94 ? -6.671 -3.906 5.251 1.00 85.88 94 GLN A N 1
ATOM 727 C CA . GLN A 1 94 ? -7.596 -2.815 5.573 1.00 85.88 94 GLN A CA 1
ATOM 728 C C . GLN A 1 94 ? -8.932 -3.338 6.122 1.00 85.88 94 GLN A C 1
ATOM 730 O O . GLN A 1 94 ? -9.468 -2.777 7.084 1.00 85.88 94 GLN A O 1
ATOM 735 N N . GLN A 1 95 ? -9.455 -4.426 5.554 1.00 90.56 95 GLN A N 1
ATOM 736 C CA . GLN A 1 95 ? -10.675 -5.069 6.039 1.00 90.56 95 GLN A CA 1
ATOM 737 C C . GLN A 1 95 ? -10.493 -5.598 7.468 1.00 90.56 95 GLN A C 1
ATOM 739 O O . GLN A 1 95 ? -11.298 -5.292 8.350 1.00 90.56 95 GLN A O 1
ATOM 744 N N . VAL A 1 96 ? -9.391 -6.308 7.728 1.00 95.69 96 VAL A N 1
ATOM 745 C CA . VAL A 1 96 ? -9.053 -6.812 9.069 1.00 95.69 96 VAL A CA 1
ATOM 746 C C . VAL A 1 96 ? -8.942 -5.664 10.076 1.00 95.69 96 VAL A C 1
ATOM 748 O O . VAL A 1 96 ? -9.560 -5.715 11.139 1.00 95.69 96 VAL A O 1
ATOM 751 N N . LEU A 1 97 ? -8.220 -4.590 9.743 1.00 92.88 97 LEU A N 1
ATOM 752 C CA . LEU A 1 97 ? -8.086 -3.414 10.611 1.00 92.88 97 LEU A CA 1
ATOM 753 C C . LEU A 1 97 ? -9.433 -2.736 10.888 1.00 92.88 97 LEU A C 1
ATOM 755 O O . LEU A 1 97 ? -9.691 -2.284 12.008 1.00 92.88 97 LEU A O 1
ATOM 759 N N . THR A 1 98 ? -10.312 -2.690 9.888 1.00 94.00 98 THR A N 1
ATOM 760 C CA . THR A 1 98 ? -11.668 -2.152 10.027 1.00 94.00 98 THR A CA 1
ATOM 761 C C . THR A 1 98 ? -12.478 -2.970 11.030 1.00 94.00 98 THR A C 1
ATOM 763 O O . THR A 1 98 ? -13.122 -2.400 11.915 1.00 94.00 98 THR A O 1
ATOM 766 N N . ASP A 1 99 ? -12.419 -4.296 10.947 1.00 96.06 99 ASP A N 1
ATOM 767 C CA . ASP A 1 99 ?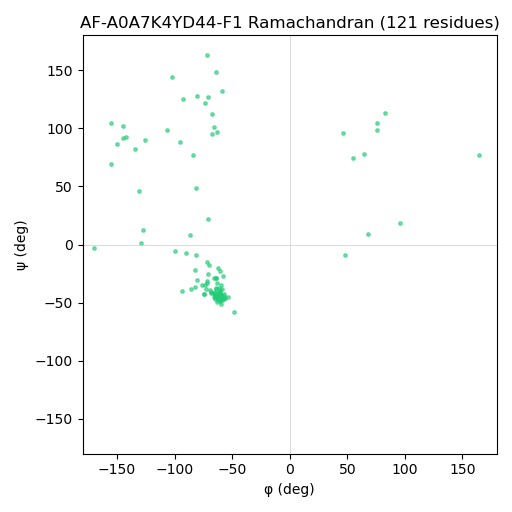 -13.173 -5.170 11.844 1.00 96.06 99 ASP A CA 1
ATOM 768 C C . ASP A 1 99 ? -12.594 -5.182 13.264 1.00 96.06 99 ASP A C 1
ATOM 770 O O . ASP A 1 99 ? -13.356 -5.085 14.231 1.00 96.06 99 ASP A O 1
ATOM 774 N N . LEU A 1 100 ? -11.265 -5.152 13.419 1.00 96.12 100 LEU A N 1
ATOM 775 C CA . LEU A 1 100 ? -10.627 -4.916 14.720 1.00 96.12 100 LEU A CA 1
ATOM 776 C C . LEU A 1 100 ? -11.089 -3.586 15.328 1.00 96.12 100 LEU A C 1
ATOM 778 O O . LEU A 1 100 ? -11.449 -3.533 16.501 1.00 96.12 100 LEU A O 1
ATOM 782 N N . THR A 1 101 ? -11.151 -2.521 14.529 1.00 95.19 101 THR A N 1
ATOM 783 C CA . THR A 1 101 ? -11.607 -1.203 14.992 1.00 95.19 101 THR A CA 1
ATOM 784 C C . THR A 1 101 ? -13.063 -1.236 15.463 1.00 95.19 101 THR A C 1
ATOM 786 O O . THR A 1 101 ? -13.392 -0.640 16.492 1.00 95.19 101 THR A O 1
ATOM 789 N N . LYS A 1 102 ? -13.951 -1.934 14.741 1.00 96.75 102 LYS A N 1
ATOM 790 C CA . LYS A 1 102 ? -15.349 -2.129 15.166 1.00 96.75 102 LYS A CA 1
ATOM 791 C C . LYS A 1 102 ? -15.422 -2.886 16.490 1.00 96.75 102 LYS A C 1
ATOM 793 O O . LYS A 1 102 ? -16.141 -2.445 17.385 1.00 96.75 102 LYS A O 1
ATOM 798 N N . ASN A 1 103 ? -14.658 -3.968 16.629 1.00 97.00 103 ASN A N 1
ATOM 799 C CA . ASN A 1 103 ? -14.621 -4.774 17.848 1.00 97.00 103 ASN A CA 1
ATOM 800 C C . ASN A 1 103 ? -14.125 -3.966 19.049 1.00 97.00 103 ASN A C 1
ATOM 802 O O . ASN A 1 103 ? -14.777 -3.972 20.091 1.00 97.00 103 ASN A O 1
ATOM 806 N N . THR A 1 104 ? -13.049 -3.193 18.891 1.00 97.50 104 THR A N 1
ATOM 807 C CA . THR A 1 104 ? -12.552 -2.296 19.943 1.00 97.50 104 THR A CA 1
ATOM 808 C C . THR A 1 104 ? -13.620 -1.287 20.357 1.00 97.50 104 THR A C 1
ATOM 810 O O . THR A 1 104 ? -13.902 -1.147 21.543 1.00 97.50 104 THR A O 1
ATOM 813 N N . LYS A 1 105 ? -14.296 -0.639 19.397 1.00 96.75 105 LYS A N 1
ATOM 814 C CA . LYS A 1 105 ? -15.388 0.306 19.693 1.00 96.75 105 LYS A CA 1
ATOM 815 C C . LYS A 1 105 ? -16.560 -0.363 20.416 1.00 96.75 105 LYS A C 1
ATOM 817 O O . LYS A 1 105 ? -17.122 0.231 21.334 1.00 96.75 105 LYS A O 1
ATOM 822 N N . ALA A 1 106 ? -16.944 -1.571 20.007 1.00 96.94 106 ALA A N 1
ATOM 823 C CA . ALA A 1 106 ? -18.016 -2.327 20.648 1.00 96.94 106 ALA A CA 1
ATOM 824 C C . ALA A 1 106 ? -17.651 -2.708 22.090 1.00 96.94 106 ALA A C 1
ATOM 826 O O . ALA A 1 106 ? -18.463 -2.517 22.994 1.00 96.94 106 ALA A O 1
ATOM 827 N N . LEU A 1 107 ? -16.416 -3.165 22.312 1.00 97.12 107 LEU A N 1
ATOM 828 C CA . LEU A 1 107 ? -15.887 -3.481 23.636 1.00 97.12 107 LEU A CA 1
ATOM 829 C C . LEU A 1 107 ? -15.882 -2.243 24.538 1.00 97.12 107 LEU A C 1
ATOM 831 O O . LEU A 1 107 ? -16.414 -2.302 25.645 1.00 97.12 107 LEU A O 1
ATOM 835 N N . THR A 1 108 ? -15.364 -1.108 24.056 1.00 96.69 108 THR A N 1
ATOM 836 C CA . THR A 1 108 ? -15.369 0.155 24.811 1.00 96.69 108 THR A CA 1
ATOM 837 C C . THR A 1 108 ? -16.790 0.579 25.180 1.00 96.69 108 THR A C 1
ATOM 839 O O . THR A 1 108 ? -17.047 0.888 26.338 1.00 96.69 108 THR A O 1
ATOM 842 N N . ARG A 1 109 ? -17.739 0.526 24.233 1.00 97.06 109 ARG A N 1
ATOM 843 C CA . ARG A 1 109 ? -19.153 0.839 24.505 1.00 97.06 109 ARG A CA 1
ATOM 844 C C . ARG A 1 109 ? -19.754 -0.082 25.558 1.00 97.06 109 ARG A C 1
ATOM 846 O O . ARG A 1 109 ? -20.464 0.384 26.443 1.00 97.06 109 ARG A O 1
ATOM 853 N N . ARG A 1 110 ? -19.475 -1.385 25.469 1.00 96.12 110 ARG A N 1
ATOM 854 C CA . ARG A 1 110 ? -20.006 -2.361 26.420 1.00 96.12 110 ARG A CA 1
ATOM 855 C C . ARG A 1 110 ? -19.466 -2.119 27.824 1.00 96.12 110 ARG A C 1
ATOM 857 O O . ARG A 1 110 ? -20.231 -2.199 28.777 1.00 96.12 110 ARG A O 1
ATOM 864 N N . TYR A 1 111 ? -18.184 -1.791 27.940 1.00 96.88 111 TYR A N 1
ATOM 865 C CA . TYR A 1 111 ? -17.573 -1.429 29.213 1.00 96.88 111 TYR A CA 1
ATOM 866 C C . TYR A 1 111 ? -18.213 -0.173 29.821 1.00 96.88 111 TYR A C 1
ATOM 868 O O . TYR A 1 111 ? -18.610 -0.201 30.982 1.00 96.88 111 TYR A O 1
ATOM 876 N N . SER A 1 112 ? -18.405 0.891 29.031 1.00 95.75 112 SER A N 1
ATOM 877 C CA . SER A 1 112 ? -19.102 2.102 29.489 1.00 95.75 112 SER A CA 1
ATOM 878 C C . SER A 1 112 ? -20.516 1.805 29.995 1.00 95.75 112 SER A C 1
ATOM 880 O O . SER A 1 112 ? -20.894 2.275 31.061 1.00 95.75 112 SER A O 1
ATOM 882 N N . GLN A 1 113 ? -21.266 0.958 29.285 1.00 95.06 113 GLN A N 1
ATOM 883 C CA . GLN A 1 113 ? -22.617 0.568 29.691 1.00 95.06 113 GLN A CA 1
ATOM 884 C C . GLN A 1 113 ? -22.636 -0.203 31.022 1.00 95.06 113 GLN A C 1
ATOM 886 O O . GLN A 1 113 ? -23.548 -0.023 31.823 1.00 95.06 113 GLN A O 1
ATOM 891 N N . ILE A 1 114 ? -21.639 -1.060 31.268 1.00 94.56 114 ILE A N 1
ATOM 892 C CA . ILE A 1 114 ? -21.508 -1.776 32.545 1.00 94.56 114 ILE A CA 1
ATOM 893 C C . ILE A 1 114 ? -21.259 -0.782 33.685 1.00 94.56 114 ILE A C 1
ATOM 895 O O . ILE A 1 114 ? -21.902 -0.887 34.725 1.00 94.56 114 ILE A O 1
ATOM 899 N N . LEU A 1 115 ? -20.374 0.201 33.485 1.00 94.69 115 LEU A N 1
ATOM 900 C CA . LEU A 1 115 ? -20.114 1.237 34.489 1.00 94.69 115 LEU A CA 1
ATOM 901 C C . LEU A 1 115 ? -21.366 2.062 34.813 1.00 94.69 115 LEU A C 1
ATOM 903 O O . LEU A 1 115 ? -21.630 2.336 35.979 1.00 94.69 115 LEU A O 1
ATOM 907 N N . GLU A 1 116 ? -22.157 2.433 33.805 1.00 92.56 116 GLU A N 1
ATOM 908 C CA . GLU A 1 116 ? -23.428 3.142 34.012 1.00 92.56 116 GLU A CA 1
ATOM 909 C C . GLU A 1 116 ? -24.430 2.304 34.815 1.00 92.56 116 GLU A C 1
ATOM 911 O O . GLU A 1 116 ? -25.053 2.814 35.741 1.00 92.56 116 GLU A O 1
ATOM 916 N N . GLN A 1 117 ? -24.560 1.011 34.505 1.00 88.50 117 GLN A N 1
ATOM 917 C CA . GLN A 1 117 ? -25.470 0.111 35.220 1.00 88.50 117 GLN A CA 1
ATOM 918 C C . GLN A 1 117 ? -25.088 -0.080 36.689 1.00 88.50 117 GLN A C 1
ATOM 920 O O . GLN A 1 117 ? -25.978 -0.151 37.533 1.00 88.50 117 GLN A O 1
ATOM 925 N N . ILE A 1 118 ? -23.791 -0.156 36.995 1.00 88.56 118 ILE A N 1
ATOM 926 C CA . ILE A 1 118 ? -23.309 -0.259 38.377 1.00 88.56 118 ILE A CA 1
ATOM 927 C C . ILE A 1 118 ? -23.697 1.003 39.156 1.00 88.56 118 ILE A C 1
ATOM 929 O O . ILE A 1 118 ? -24.345 0.880 40.188 1.00 88.56 118 ILE A O 1
ATOM 933 N N . ASN A 1 119 ? -23.420 2.193 38.610 1.00 81.31 119 ASN A N 1
ATOM 934 C CA . ASN A 1 119 ? -23.760 3.459 39.270 1.00 81.31 119 ASN A CA 1
ATOM 935 C C . ASN A 1 119 ? -25.274 3.620 39.518 1.00 81.31 119 ASN A C 1
ATOM 937 O O . ASN A 1 119 ? -25.667 4.101 40.569 1.00 81.31 119 ASN A O 1
ATOM 941 N N . LEU A 1 120 ? -26.134 3.199 38.579 1.00 74.25 120 LEU A N 1
ATOM 942 C CA . LEU A 1 120 ? -27.597 3.254 38.749 1.00 74.25 120 LEU A CA 1
ATOM 943 C C . LEU A 1 120 ? -28.157 2.236 39.756 1.00 74.25 120 LEU A C 1
ATOM 945 O O . LEU A 1 120 ? -29.322 2.337 40.122 1.00 74.25 120 LEU A O 1
ATOM 949 N N . SER A 1 121 ? -27.377 1.225 40.141 1.00 67.00 121 SER A N 1
ATOM 950 C CA . SER A 1 121 ? -27.808 0.193 41.093 1.00 67.00 121 SER A CA 1
ATOM 951 C C . SER A 1 121 ? -27.499 0.563 42.551 1.00 67.00 121 SER A C 1
ATOM 953 O O . SER A 1 121 ? -27.879 -0.185 43.450 1.00 67.00 121 SER A O 1
ATOM 955 N N . GLU A 1 122 ? -26.770 1.662 42.779 1.00 62.66 122 GLU A N 1
ATOM 956 C CA . GLU A 1 122 ? -26.333 2.133 44.101 1.00 62.66 122 GLU A CA 1
ATOM 957 C C . GLU A 1 122 ? -27.211 3.266 44.685 1.00 62.66 122 GLU A C 1
ATOM 959 O O . GLU A 1 122 ? -27.021 3.615 45.850 1.00 62.66 122 GLU A O 1
ATOM 964 N N . ASP A 1 123 ? -28.188 3.782 43.923 1.00 51.56 123 ASP A N 1
ATOM 965 C CA . ASP A 1 123 ? -29.245 4.728 44.353 1.00 51.56 123 ASP A CA 1
ATOM 966 C C . ASP A 1 123 ? -30.594 4.013 44.589 1.00 51.56 123 ASP A C 1
ATOM 968 O O . ASP A 1 123 ? -31.306 4.378 45.557 1.00 51.56 123 ASP A O 1
#

Sequence (123 aa):
MEQYFSATQKMEQEVMFPSLLRGVFPQQEGEAAGGHTDLYERYQLLKAIKPMVEKGLASVNDQSQTSAEADTDLDKGADSNLEERLSHHVNGLQQVLTDLTKNTKALTRRYSQILEQINLSED

Secondary structure (DSSP, 8-state):
-HHHHHHHHHHHHH-S-GGGGTTPPP---SS-------HHHHHHHHHHHHHHHHHSSS-TTS-----------SS-TTTHHHHHHHHHHHHHHHHHHHHHHHHHHHHHHHHHHHHHHHHHT--

pLDDT: mean 74.23, std 19.42, range [35.19, 97.5]

Mean predicted aligned error: 13.24 Å

Radius of gyration: 23.72 Å; Cα contacts (8 Å, |Δi|>4): 43; chains: 1; bounding box: 50×29×72 Å

Solvent-accessible surface area (backbone atoms only — not comparable to full-atom values): 7722 Å² total; per-residue (Å²): 110,68,70,58,50,55,51,51,52,50,48,59,69,69,52,81,59,58,75,75,27,56,86,36,66,76,81,87,76,82,83,91,72,93,53,96,57,24,46,32,58,54,49,50,50,58,57,60,46,44,58,56,65,72,52,68,79,74,71,100,78,79,79,91,80,83,87,76,88,79,97,72,86,84,71,67,67,72,66,58,46,50,58,53,52,51,51,52,52,50,52,52,51,52,52,52,54,51,53,52,51,51,51,51,53,51,51,53,52,52,53,52,52,52,54,53,53,54,61,66,70,76,116

InterPro domains:
  IPR009786 Spot 14 family [PF07084] (1-116)
  IPR009786 Spot 14 family [PTHR14315] (1-118)
  IPR053719 Lipogenesis and Microtubule Stabilization Superfamily [G3DSA:6.10.140.1610] (1-119)

Foldseek 3Di:
DVVLLVVLVVVVVVCPDLVVQVQAPDPDDDDDDPASDTVSNVNVLSVVVNCCVVVLDPDPPPPPDDDDDDDDDDHPPPRVVVSVVVVVVSVVVVVVVVVVVVVVVVVVVVVVVVVVVVVVVVD